Protein AF-A0A850R043-F1 (afdb_monomer_lite)

Foldseek 3Di:
DVVVVVVVCVVVVHDWDKDQPDPDPQWIWIDHPAEIEIEGEAECPDLDPVSVVVVVVVVVVVLPDDGPHNWYKYKYKYKDQADPDLSSLQVCCQQVVHDDPVQVVCVVLVRNHDHDPHHPVNSCVVVVFQKDWDDKDKDQPDADPVPRHGRSRMIMIITMIIHD

Radius of gyration: 16.76 Å; chains: 1; bounding box: 44×31×49 Å

pLDDT: mean 93.54, std 4.08, range [71.12, 98.25]

Structure (mmCIF, N/CA/C/O backbone):
data_AF-A0A850R043-F1
#
_entry.id   AF-A0A850R043-F1
#
loop_
_atom_site.group_PDB
_atom_site.id
_atom_site.type_symbol
_atom_site.label_atom_id
_atom_site.label_alt_id
_atom_site.label_comp_id
_atom_site.label_asym_id
_atom_site.label_entity_id
_atom_site.label_seq_id
_atom_site.pdbx_PDB_ins_code
_atom_site.Cartn_x
_atom_site.Cartn_y
_atom_site.Cartn_z
_atom_site.occupancy
_atom_site.B_iso_or_equiv
_atom_site.auth_seq_id
_atom_site.auth_comp_id
_atom_site.auth_asym_id
_atom_site.auth_atom_id
_atom_site.pdbx_PDB_model_num
ATOM 1 N N . LEU A 1 1 ? -12.796 10.406 -4.678 1.00 71.12 1 LEU A N 1
ATOM 2 C CA . LEU A 1 1 ? -12.562 9.049 -4.134 1.00 71.12 1 LEU A CA 1
ATOM 3 C C . LEU A 1 1 ? -13.685 8.620 -3.186 1.00 71.12 1 LEU A C 1
ATOM 5 O O . LEU A 1 1 ? -14.407 7.704 -3.547 1.00 71.12 1 LEU A O 1
ATOM 9 N N . LEU A 1 2 ? -13.916 9.334 -2.077 1.00 79.50 2 LEU A N 1
ATOM 10 C CA . LEU A 1 2 ? -14.969 9.052 -1.080 1.00 79.50 2 LEU A CA 1
ATOM 11 C C . LEU A 1 2 ? -16.343 8.676 -1.659 1.00 79.50 2 LEU A C 1
ATOM 13 O O . LEU A 1 2 ? -16.842 7.592 -1.389 1.00 79.50 2 LEU A O 1
ATOM 17 N N . ARG A 1 3 ? -16.903 9.507 -2.551 1.00 83.38 3 ARG A N 1
ATOM 18 C CA . ARG A 1 3 ? -18.197 9.228 -3.208 1.00 83.38 3 ARG A CA 1
ATOM 19 C C . ARG A 1 3 ? -18.241 7.877 -3.935 1.00 83.38 3 ARG A C 1
ATOM 21 O O . ARG A 1 3 ? -19.274 7.221 -3.947 1.00 83.38 3 ARG A O 1
ATOM 28 N N . ARG A 1 4 ? -17.126 7.459 -4.548 1.00 84.94 4 ARG A N 1
ATOM 29 C CA . ARG A 1 4 ? -17.031 6.167 -5.248 1.00 84.94 4 ARG A CA 1
ATOM 30 C C . ARG A 1 4 ? -16.970 5.001 -4.267 1.00 84.94 4 ARG A C 1
ATOM 32 O O . ARG A 1 4 ? -17.616 3.994 -4.518 1.00 84.94 4 ARG A O 1
ATOM 39 N N . ILE A 1 5 ? -16.224 5.146 -3.170 1.00 85.88 5 ILE A N 1
ATOM 40 C CA . ILE A 1 5 ? -16.169 4.132 -2.109 1.00 85.88 5 ILE A CA 1
ATOM 41 C C . ILE A 1 5 ? -17.567 3.964 -1.506 1.00 85.88 5 ILE A C 1
ATOM 43 O O . ILE A 1 5 ? -18.087 2.856 -1.486 1.00 85.88 5 ILE A O 1
ATOM 47 N N . GLN A 1 6 ? -18.214 5.069 -1.130 1.00 87.25 6 GLN A N 1
ATOM 48 C CA . GLN A 1 6 ? -19.559 5.059 -0.555 1.00 87.25 6 GLN A CA 1
ATOM 49 C C . GLN A 1 6 ? -20.582 4.414 -1.497 1.00 87.25 6 GLN A C 1
ATOM 51 O O . GLN A 1 6 ? -21.312 3.518 -1.088 1.00 87.25 6 GLN A O 1
ATOM 56 N N . SER A 1 7 ? -20.580 4.800 -2.776 1.00 88.56 7 SER A N 1
ATOM 57 C CA . SER A 1 7 ? -21.446 4.184 -3.786 1.00 88.56 7 SER A CA 1
ATOM 58 C C . SER A 1 7 ? -21.183 2.680 -3.932 1.00 88.56 7 SER A C 1
ATOM 60 O O . SER A 1 7 ? -22.131 1.903 -4.003 1.00 88.56 7 SER A O 1
ATOM 62 N N . GLY A 1 8 ? -19.919 2.244 -3.913 1.00 89.50 8 GLY A N 1
ATOM 63 C CA . GLY A 1 8 ? -19.561 0.827 -4.009 1.00 89.50 8 GLY A CA 1
ATOM 64 C C . GLY A 1 8 ? -19.918 -0.006 -2.773 1.00 89.50 8 GLY A C 1
ATOM 65 O O . GLY A 1 8 ? -20.127 -1.211 -2.909 1.00 89.50 8 GLY A O 1
ATOM 66 N N . LEU A 1 9 ? -19.984 0.608 -1.588 1.00 89.88 9 LEU A N 1
ATOM 67 C CA . LEU A 1 9 ? -20.477 -0.028 -0.361 1.00 89.88 9 LEU A CA 1
ATOM 68 C C . LEU A 1 9 ? -22.007 -0.139 -0.396 1.00 89.88 9 LEU A C 1
ATOM 70 O O . LEU A 1 9 ? -22.543 -1.230 -0.214 1.00 89.88 9 LEU A O 1
ATOM 74 N N . GLN A 1 10 ? -22.698 0.943 -0.766 1.00 90.88 10 GLN A N 1
ATOM 75 C CA . GLN A 1 10 ? -24.159 0.971 -0.913 1.00 90.88 10 GLN A CA 1
ATOM 76 C C . GLN A 1 10 ? -24.664 -0.043 -1.945 1.00 90.88 10 GLN A C 1
ATOM 78 O O . GLN A 1 10 ? -25.605 -0.781 -1.673 1.00 90.88 10 GLN A O 1
ATOM 83 N N . GLN A 1 11 ? -24.011 -0.137 -3.108 1.00 93.25 11 GLN A N 1
ATOM 84 C CA . GLN A 1 11 ? -24.350 -1.123 -4.144 1.00 93.25 11 GLN A CA 1
ATOM 85 C C . GLN A 1 11 ? -24.216 -2.574 -3.665 1.00 93.25 11 GLN A C 1
ATOM 87 O O . GLN A 1 11 ? -24.859 -3.461 -4.219 1.00 93.25 11 GLN A O 1
ATOM 92 N N . ARG A 1 12 ? -23.382 -2.820 -2.650 1.00 93.12 12 ARG A N 1
ATOM 93 C CA . ARG A 1 12 ? -23.181 -4.138 -2.036 1.00 93.12 12 ARG A CA 1
ATOM 94 C C . ARG A 1 12 ? -24.013 -4.340 -0.766 1.00 93.12 12 ARG A C 1
ATOM 96 O O . ARG A 1 12 ? -23.851 -5.364 -0.115 1.00 93.12 12 ARG A O 1
ATOM 103 N N . GLY A 1 13 ? -24.872 -3.382 -0.407 1.00 91.94 13 GLY A N 1
ATOM 104 C CA . GLY A 1 13 ? -25.676 -3.436 0.815 1.00 91.94 13 GLY A CA 1
ATOM 105 C C . GLY A 1 13 ? -24.854 -3.340 2.103 1.00 91.94 13 GLY A C 1
ATOM 106 O O . GLY A 1 13 ? -25.310 -3.801 3.143 1.00 91.94 13 GLY A O 1
ATOM 107 N N . ILE A 1 14 ? -23.641 -2.780 2.044 1.00 90.88 14 ILE A N 1
ATOM 108 C CA . ILE A 1 14 ? -22.782 -2.602 3.218 1.00 90.88 14 ILE A CA 1
ATOM 109 C C . ILE A 1 14 ? -23.106 -1.249 3.848 1.00 90.88 14 ILE A C 1
ATOM 111 O O . ILE A 1 14 ? -22.811 -0.199 3.269 1.00 90.88 14 ILE A O 1
ATOM 115 N N . GLU A 1 15 ? -23.705 -1.281 5.035 1.00 92.38 15 GLU A N 1
ATOM 116 C CA . GLU A 1 15 ? -23.937 -0.092 5.848 1.00 92.38 15 GLU A CA 1
ATOM 117 C C . GLU A 1 15 ? -22.626 0.338 6.512 1.00 92.38 15 GLU A C 1
ATOM 119 O O . GLU A 1 15 ? -22.093 -0.340 7.391 1.00 92.38 15 GLU A O 1
ATOM 124 N N . ALA A 1 16 ? -22.072 1.450 6.034 1.00 93.44 16 ALA A N 1
ATOM 125 C CA . ALA A 1 16 ? -20.825 1.992 6.539 1.00 93.44 16 ALA A CA 1
ATOM 126 C C . ALA A 1 16 ? -20.813 3.518 6.469 1.00 93.44 16 ALA A C 1
ATOM 128 O O . ALA A 1 16 ? -21.291 4.123 5.503 1.00 93.44 16 ALA A O 1
ATOM 129 N N . GLU A 1 17 ? -20.192 4.131 7.466 1.00 93.19 17 GLU A N 1
ATOM 130 C CA . GLU A 1 17 ? -19.849 5.544 7.471 1.00 93.19 17 GLU A CA 1
ATOM 131 C C . GLU A 1 17 ? -18.407 5.715 6.984 1.00 93.19 17 GLU A C 1
ATOM 133 O O . GLU A 1 17 ? -17.540 4.883 7.251 1.00 93.19 17 GLU A O 1
ATOM 138 N N . ILE A 1 18 ? -18.146 6.787 6.233 1.00 92.81 18 ILE A N 1
ATOM 139 C CA . ILE A 1 18 ? -16.794 7.131 5.794 1.00 92.81 18 ILE A CA 1
ATOM 140 C C . ILE A 1 18 ? -16.453 8.523 6.300 1.00 92.81 18 ILE A C 1
ATOM 142 O O . ILE A 1 18 ? -17.152 9.487 5.987 1.00 92.81 18 ILE A O 1
ATOM 146 N N . SER A 1 19 ? -15.341 8.631 7.013 1.00 91.75 19 SER A N 1
ATOM 147 C CA . SER A 1 19 ? -14.825 9.881 7.554 1.00 91.75 19 SER A CA 1
ATOM 148 C C . SER A 1 19 ? -13.351 10.079 7.198 1.00 91.75 19 SER A C 1
ATOM 150 O O . SER A 1 19 ? -12.663 9.182 6.700 1.00 91.75 19 SER A O 1
ATOM 152 N N . GLN A 1 20 ? -12.869 11.299 7.416 1.00 90.88 20 GLN A N 1
ATOM 153 C CA . GLN A 1 20 ? -11.466 11.667 7.275 1.00 90.88 20 GLN A CA 1
ATOM 154 C C . GLN A 1 20 ? -10.978 12.116 8.663 1.00 90.88 20 GLN A C 1
ATOM 156 O O . GLN A 1 20 ? -11.160 13.279 9.015 1.00 90.88 20 GLN A O 1
ATOM 161 N N . PRO A 1 21 ? -10.466 11.191 9.496 1.00 85.94 21 PRO A N 1
ATOM 162 C CA . PRO A 1 21 ? -10.291 11.420 10.936 1.00 85.94 21 PRO A CA 1
ATOM 163 C C . PRO A 1 21 ? -9.147 12.382 11.275 1.00 85.94 21 PRO A C 1
ATOM 165 O O . PRO A 1 21 ? -9.145 12.980 12.344 1.00 85.94 21 PRO A O 1
ATOM 168 N N . LEU A 1 22 ? -8.177 12.528 10.371 1.00 85.12 22 LEU A N 1
ATOM 169 C CA . LEU A 1 22 ? -7.054 13.455 10.482 1.00 85.12 22 LEU A CA 1
ATOM 170 C C . LEU A 1 22 ? -7.055 14.376 9.257 1.00 85.12 22 LEU A C 1
ATOM 172 O O . LEU A 1 22 ? -7.550 13.993 8.194 1.00 85.12 22 LEU A O 1
ATOM 176 N N . GLU A 1 23 ? -6.415 15.544 9.343 1.00 86.44 23 GLU A N 1
ATOM 177 C CA . GLU A 1 23 ? -6.242 16.474 8.209 1.00 86.44 23 GLU A CA 1
ATOM 178 C C . GLU A 1 23 ? -5.250 15.961 7.133 1.00 86.44 23 GLU A C 1
ATOM 180 O O . GLU A 1 23 ? -4.587 16.721 6.428 1.00 86.44 23 GLU A O 1
ATOM 185 N N . LEU A 1 24 ? -5.157 14.640 6.967 1.00 87.06 24 LEU A N 1
ATOM 186 C CA . LEU A 1 24 ? -4.362 13.958 5.956 1.00 87.06 24 LEU A CA 1
ATOM 187 C C . LEU A 1 24 ? -5.258 13.544 4.791 1.00 87.06 24 LEU A C 1
ATOM 189 O O . LEU A 1 24 ? -6.126 12.687 4.930 1.00 87.06 24 LEU A O 1
ATOM 193 N N . LYS A 1 25 ? -5.023 14.122 3.608 1.00 87.19 25 LYS A N 1
ATOM 194 C CA . LYS A 1 25 ? -5.811 13.841 2.388 1.00 87.19 25 LYS A CA 1
ATOM 195 C C . LYS A 1 25 ? -5.774 12.377 1.942 1.00 87.19 25 LYS A C 1
ATOM 197 O O . LYS A 1 25 ? -6.639 11.953 1.182 1.00 87.19 25 LYS A O 1
ATOM 202 N N . SER A 1 26 ? -4.750 11.640 2.360 1.00 89.69 26 SER A N 1
ATOM 203 C CA . SER A 1 26 ? -4.529 10.235 2.026 1.00 89.69 26 SER A CA 1
ATOM 204 C C . SER A 1 26 ? -5.101 9.266 3.057 1.00 89.69 26 SER A C 1
ATOM 206 O O . SER A 1 26 ? -4.988 8.068 2.834 1.00 89.69 26 SER A O 1
ATOM 208 N N . LEU A 1 27 ? -5.675 9.728 4.173 1.00 94.50 27 LEU A N 1
ATOM 209 C CA . LEU A 1 27 ? -6.171 8.852 5.233 1.00 94.50 27 LEU A CA 1
ATOM 210 C C . LEU A 1 27 ? -7.689 8.932 5.349 1.00 94.50 27 LEU A C 1
ATOM 212 O O . LEU A 1 27 ? -8.239 10.003 5.566 1.00 94.50 27 LEU A O 1
ATOM 216 N N . PHE A 1 28 ? -8.357 7.789 5.295 1.00 94.31 28 PHE A N 1
ATOM 217 C CA . PHE A 1 28 ? -9.798 7.674 5.491 1.00 94.31 28 PHE A CA 1
ATOM 218 C C . PHE A 1 28 ? -10.095 6.622 6.556 1.00 94.31 28 PHE A C 1
ATOM 220 O O . PHE A 1 28 ? -9.328 5.676 6.726 1.00 94.31 28 PHE A O 1
ATOM 227 N N . LYS A 1 29 ? -11.222 6.761 7.249 1.00 95.06 29 LYS A N 1
ATOM 228 C CA . LYS A 1 29 ? -11.754 5.740 8.152 1.00 95.06 29 LYS A CA 1
ATOM 229 C C . LYS A 1 29 ? -13.116 5.313 7.630 1.00 95.06 29 LYS A C 1
ATOM 231 O O . LYS A 1 29 ? -13.953 6.156 7.324 1.00 95.06 29 LYS A O 1
ATOM 236 N N . ILE A 1 30 ? -13.312 4.011 7.482 1.00 95.06 30 ILE A N 1
ATOM 237 C CA . ILE A 1 30 ? -14.589 3.403 7.120 1.00 95.06 30 ILE A CA 1
ATOM 238 C C . ILE A 1 30 ? -15.051 2.615 8.338 1.00 95.06 30 ILE A C 1
ATOM 240 O O . ILE A 1 30 ? -14.338 1.727 8.802 1.00 95.06 30 ILE A O 1
ATOM 244 N N . THR A 1 31 ? -16.214 2.941 8.878 1.00 95.31 31 THR A N 1
ATOM 245 C CA . THR A 1 31 ? -16.764 2.311 10.078 1.00 95.31 31 THR A CA 1
ATOM 246 C C . THR A 1 31 ? -18.055 1.588 9.746 1.00 95.31 31 THR A C 1
ATOM 248 O O . THR A 1 31 ? -18.913 2.095 9.033 1.00 95.31 31 THR A O 1
ATOM 251 N N . THR A 1 32 ? -18.184 0.389 10.289 1.00 93.69 32 THR A N 1
ATOM 252 C CA . THR A 1 32 ? -19.417 -0.401 10.327 1.00 93.69 32 THR A CA 1
ATOM 253 C C . THR A 1 32 ? -19.826 -0.582 11.792 1.00 93.69 32 THR A C 1
ATOM 255 O O . THR A 1 32 ? -19.176 -0.042 12.698 1.00 93.69 32 THR A O 1
ATOM 258 N N . THR A 1 33 ? -20.884 -1.353 12.038 1.00 91.62 33 THR A N 1
ATOM 259 C CA . THR A 1 33 ? -21.328 -1.709 13.393 1.00 91.62 33 THR A CA 1
ATOM 260 C C . THR A 1 33 ? -20.219 -2.388 14.201 1.00 91.62 33 THR A C 1
ATOM 262 O O . THR A 1 33 ? -19.927 -1.952 15.311 1.00 91.62 33 THR A O 1
ATOM 265 N N . ASP A 1 34 ? -19.538 -3.380 13.618 1.00 93.44 34 ASP A N 1
ATOM 266 C CA . ASP A 1 34 ? -18.600 -4.242 14.357 1.00 93.44 34 ASP A CA 1
ATOM 267 C C . ASP A 1 34 ? -17.127 -3.992 14.020 1.00 93.44 34 ASP A C 1
ATOM 269 O O . ASP A 1 34 ? -16.232 -4.433 14.747 1.00 93.44 34 ASP A O 1
ATOM 273 N N . SER A 1 35 ? -16.860 -3.303 12.908 1.00 95.12 35 SER A N 1
ATOM 274 C CA . SER A 1 35 ? -15.509 -3.143 12.367 1.00 95.12 35 SER A CA 1
ATOM 275 C C . SER A 1 35 ? -15.181 -1.707 11.981 1.00 95.12 35 SER A C 1
ATOM 277 O O . SER A 1 35 ? -16.040 -0.966 11.500 1.00 95.12 35 SER A O 1
ATOM 279 N N . GLU A 1 36 ? -13.910 -1.343 12.108 1.00 95.88 36 GLU A N 1
ATOM 280 C CA . GLU A 1 36 ? -13.327 -0.144 11.510 1.00 95.88 36 GLU A CA 1
ATOM 281 C C . GLU A 1 36 ? -12.187 -0.515 10.551 1.00 95.88 36 GLU A C 1
ATOM 283 O O . GLU A 1 36 ? -11.394 -1.423 10.799 1.00 95.88 36 GLU A O 1
ATOM 288 N N . LEU A 1 37 ? -12.102 0.208 9.440 1.00 96.31 37 LEU A N 1
ATOM 289 C CA . LEU A 1 37 ? -11.071 0.070 8.424 1.00 96.31 37 LEU A CA 1
ATOM 290 C C . LEU A 1 37 ? -10.410 1.427 8.199 1.00 96.31 37 LEU A C 1
ATOM 292 O O . LEU A 1 37 ? -11.032 2.367 7.702 1.00 96.31 37 LEU A O 1
ATOM 296 N N . TRP A 1 38 ? -9.130 1.509 8.527 1.00 96.88 38 TRP A N 1
ATOM 297 C CA . TRP A 1 38 ? -8.280 2.649 8.227 1.00 96.88 38 TRP A CA 1
ATOM 298 C C . TRP A 1 38 ? -7.692 2.465 6.829 1.00 96.88 38 TRP A C 1
ATOM 300 O O . TRP A 1 38 ? -6.970 1.506 6.582 1.00 96.88 38 TRP A O 1
ATOM 310 N N . LEU A 1 39 ? -8.016 3.358 5.899 1.00 96.31 39 LEU A N 1
ATOM 311 C CA . LEU A 1 39 ? -7.525 3.333 4.525 1.00 96.31 39 LEU A CA 1
ATOM 312 C C . LEU A 1 39 ? -6.463 4.415 4.332 1.00 96.31 39 LEU A C 1
ATOM 314 O O . LEU A 1 39 ? -6.781 5.604 4.357 1.00 96.31 39 LEU A O 1
ATOM 318 N N . VAL A 1 40 ? -5.229 4.003 4.053 1.00 96.31 40 VAL A N 1
ATOM 319 C CA . VAL A 1 40 ? -4.153 4.892 3.605 1.00 96.31 40 VAL A CA 1
ATOM 320 C C . VAL A 1 40 ? -4.033 4.782 2.087 1.00 96.31 40 VAL A C 1
ATOM 322 O O . VAL A 1 40 ? -3.535 3.786 1.580 1.00 96.31 40 VAL A O 1
ATOM 325 N N . ALA A 1 41 ? -4.488 5.799 1.357 1.00 94.38 41 ALA A N 1
ATOM 326 C CA . ALA A 1 41 ? -4.374 5.926 -0.094 1.00 94.38 41 ALA A CA 1
ATOM 327 C C . ALA A 1 41 ? -3.175 6.820 -0.460 1.00 94.38 41 ALA A C 1
ATOM 329 O O . ALA A 1 41 ? -3.313 8.031 -0.655 1.00 94.38 41 ALA A O 1
ATOM 330 N N . HIS A 1 42 ? -1.986 6.228 -0.502 1.00 93.31 42 HIS A N 1
ATOM 331 C CA . HIS A 1 42 ? -0.718 6.914 -0.731 1.00 93.31 42 HIS A CA 1
ATOM 332 C C . HIS A 1 42 ? -0.359 6.969 -2.222 1.00 93.31 42 HIS A C 1
ATOM 334 O O . HIS A 1 42 ? -0.536 5.994 -2.936 1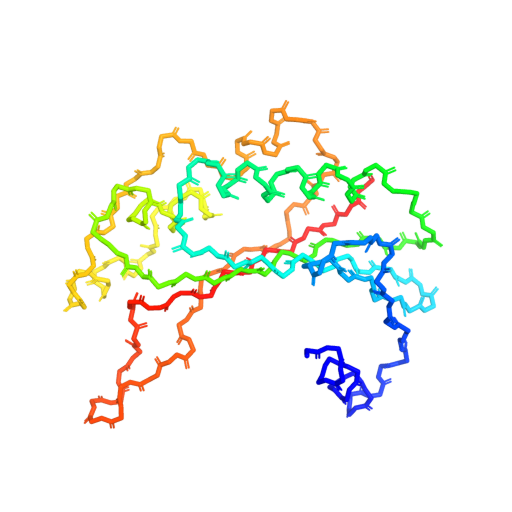.00 93.31 42 HIS A O 1
ATOM 340 N N . HIS A 1 43 ? 0.196 8.076 -2.711 1.00 91.88 43 HIS A N 1
ATOM 341 C CA . HIS A 1 43 ? 0.641 8.171 -4.105 1.00 91.88 43 HIS A CA 1
ATOM 342 C C . HIS A 1 43 ? 2.165 8.287 -4.165 1.00 91.88 43 HIS A C 1
ATOM 344 O O . HIS A 1 43 ? 2.727 9.310 -3.766 1.00 91.88 43 HIS A O 1
ATOM 350 N N . PHE A 1 44 ? 2.846 7.260 -4.680 1.00 93.62 44 PHE A N 1
ATOM 351 C CA . PHE A 1 44 ? 4.296 7.305 -4.864 1.00 93.62 44 PHE A CA 1
ATOM 352 C C . PHE A 1 44 ? 4.637 8.082 -6.141 1.00 93.62 44 PHE A C 1
ATOM 354 O O . PHE A 1 44 ? 4.924 7.492 -7.182 1.00 93.62 44 PHE A O 1
ATOM 361 N N . LEU A 1 45 ? 4.662 9.418 -6.059 1.00 90.50 45 LEU A N 1
ATOM 362 C CA . LEU A 1 45 ? 5.215 10.266 -7.133 1.00 90.50 45 LEU A CA 1
ATOM 363 C C . LEU A 1 45 ? 6.685 9.930 -7.406 1.00 90.50 45 LEU A C 1
ATOM 365 O O . LEU A 1 45 ? 7.126 9.872 -8.548 1.00 90.50 45 LEU A O 1
ATOM 369 N N . SER A 1 46 ? 7.424 9.669 -6.331 1.00 87.44 46 SER A N 1
ATOM 370 C CA . SER A 1 46 ? 8.756 9.083 -6.346 1.00 87.44 46 SER A CA 1
ATOM 371 C C . SER A 1 46 ? 8.780 7.956 -5.327 1.00 87.44 46 SER A C 1
ATOM 373 O O . SER A 1 46 ? 8.302 8.131 -4.214 1.00 87.44 46 SER A O 1
ATOM 375 N N . ALA A 1 47 ? 9.367 6.813 -5.654 1.00 92.81 47 ALA A N 1
ATOM 376 C CA . ALA A 1 47 ? 9.464 5.686 -4.723 1.00 92.81 47 ALA A CA 1
ATOM 377 C C . ALA A 1 47 ? 10.624 5.822 -3.715 1.00 92.81 47 ALA A C 1
ATOM 379 O O . ALA A 1 47 ? 11.112 4.818 -3.195 1.00 92.81 47 ALA A O 1
ATOM 380 N N . ASN A 1 48 ? 11.124 7.044 -3.499 1.00 94.44 48 ASN A N 1
ATOM 381 C CA . ASN A 1 48 ? 12.327 7.311 -2.716 1.00 94.44 48 ASN A CA 1
ATOM 382 C C . ASN A 1 48 ? 12.102 7.114 -1.206 1.00 94.44 48 ASN A C 1
ATOM 384 O O . ASN A 1 48 ? 10.981 6.904 -0.738 1.00 94.44 48 ASN A O 1
ATOM 388 N N . LEU A 1 49 ? 13.191 7.214 -0.440 1.00 93.25 49 LEU A N 1
ATOM 389 C CA . LEU A 1 49 ? 13.166 7.019 1.007 1.00 93.25 49 LEU A CA 1
ATOM 390 C C . LEU A 1 49 ? 12.203 7.976 1.726 1.00 93.25 49 LEU A C 1
ATOM 392 O O . LEU A 1 49 ? 11.493 7.543 2.624 1.00 93.25 49 LEU A O 1
ATOM 396 N N . ALA A 1 50 ? 12.141 9.249 1.325 1.00 94.06 50 ALA A N 1
ATOM 397 C CA . ALA A 1 50 ? 11.265 10.232 1.963 1.00 94.06 50 ALA A CA 1
ATOM 398 C C . ALA A 1 50 ? 9.782 9.876 1.779 1.00 94.06 50 ALA A C 1
ATOM 400 O O . ALA A 1 50 ? 9.008 9.944 2.730 1.00 94.06 50 ALA A O 1
ATOM 401 N N . THR A 1 51 ? 9.389 9.439 0.581 1.00 93.19 51 THR A N 1
ATOM 402 C CA . THR A 1 51 ? 8.008 9.030 0.304 1.00 93.19 51 THR A CA 1
ATOM 403 C C . THR A 1 51 ? 7.6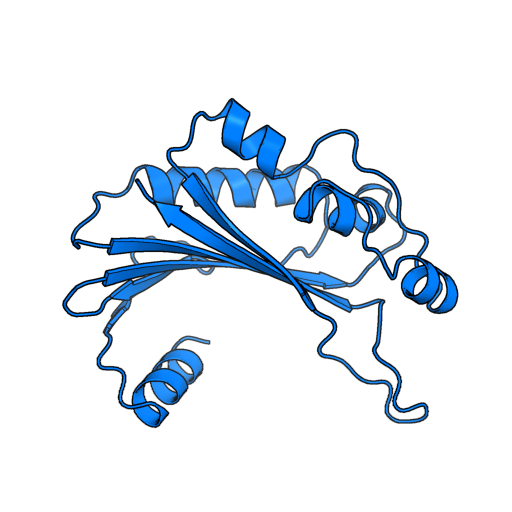42 7.740 1.044 1.00 93.19 51 THR A C 1
ATOM 405 O O . THR A 1 51 ? 6.566 7.656 1.630 1.00 93.19 51 THR A O 1
ATOM 408 N N . ARG A 1 52 ? 8.559 6.763 1.119 1.00 95.56 52 ARG A N 1
ATOM 409 C CA . ARG A 1 52 ? 8.358 5.554 1.941 1.00 95.56 52 ARG A CA 1
ATOM 410 C C . ARG A 1 52 ? 8.236 5.901 3.428 1.00 95.56 52 ARG A C 1
ATOM 412 O O . ARG A 1 52 ? 7.327 5.412 4.087 1.00 95.56 52 ARG A O 1
ATOM 419 N N . LYS A 1 53 ? 9.084 6.802 3.937 1.00 94.75 53 LYS A N 1
ATOM 420 C CA . LYS A 1 53 ? 9.022 7.284 5.323 1.00 94.75 53 LYS A CA 1
ATOM 421 C C . LYS A 1 53 ? 7.687 7.960 5.631 1.00 94.75 53 LYS A C 1
ATOM 423 O O . LYS A 1 53 ? 7.096 7.652 6.654 1.00 94.75 53 LYS A O 1
ATOM 428 N N . ALA A 1 54 ? 7.170 8.795 4.730 1.00 94.31 54 ALA A N 1
ATOM 429 C CA . ALA A 1 54 ? 5.863 9.432 4.898 1.00 94.31 54 ALA A CA 1
ATOM 430 C C . ALA A 1 54 ? 4.710 8.412 5.001 1.00 94.31 54 ALA A C 1
ATOM 432 O O . ALA A 1 54 ? 3.749 8.628 5.743 1.00 94.31 54 ALA A O 1
ATOM 433 N N . LEU A 1 55 ? 4.797 7.283 4.284 1.00 96.00 55 LEU A N 1
ATOM 434 C CA . LEU A 1 55 ? 3.854 6.176 4.457 1.00 96.00 55 LEU A CA 1
ATOM 435 C C . LEU A 1 55 ? 3.987 5.550 5.854 1.00 96.00 55 LEU A C 1
ATOM 437 O O . LEU A 1 55 ? 2.970 5.397 6.525 1.00 96.00 55 LEU A O 1
ATOM 441 N N . ILE A 1 56 ? 5.208 5.254 6.316 1.00 96.38 56 ILE A N 1
ATOM 442 C CA . ILE A 1 56 ? 5.444 4.723 7.672 1.00 96.38 56 ILE A CA 1
ATOM 443 C C . ILE A 1 56 ? 4.937 5.691 8.752 1.00 96.38 56 ILE A C 1
ATOM 445 O O . ILE A 1 56 ? 4.233 5.265 9.658 1.00 96.38 56 ILE A O 1
ATOM 449 N N . GLU A 1 57 ? 5.192 6.993 8.622 1.00 95.31 57 GLU A N 1
ATOM 450 C CA . GLU A 1 57 ? 4.682 8.029 9.535 1.00 95.31 57 GLU A CA 1
ATOM 451 C C . GLU A 1 57 ? 3.143 8.076 9.545 1.00 95.31 57 GLU A C 1
ATOM 453 O O . GLU A 1 57 ? 2.523 8.251 10.590 1.00 95.31 57 GLU A O 1
ATOM 458 N N . THR A 1 58 ? 2.494 7.858 8.397 1.00 96.00 58 THR A N 1
ATOM 459 C CA . THR A 1 58 ? 1.025 7.762 8.343 1.00 96.00 58 THR A CA 1
ATOM 460 C C . THR A 1 58 ? 0.517 6.498 9.044 1.00 96.00 58 THR A C 1
ATOM 462 O O . THR A 1 58 ? -0.516 6.541 9.712 1.00 96.00 58 THR A O 1
ATOM 465 N N . ILE A 1 59 ? 1.228 5.374 8.909 1.00 96.69 59 ILE A N 1
ATOM 466 C CA . ILE A 1 59 ? 0.906 4.121 9.607 1.00 96.69 59 ILE A CA 1
ATOM 467 C C . ILE A 1 59 ? 1.048 4.305 11.118 1.00 96.69 59 ILE A C 1
ATOM 469 O O . ILE A 1 59 ? 0.147 3.906 11.851 1.00 96.69 59 ILE A O 1
ATOM 473 N N . ASP A 1 60 ? 2.116 4.963 11.570 1.00 96.38 60 ASP A N 1
ATOM 474 C CA . ASP A 1 60 ? 2.353 5.296 12.977 1.00 96.38 60 ASP A CA 1
ATOM 475 C C . ASP A 1 60 ? 1.161 6.044 13.589 1.00 96.38 60 ASP A C 1
ATOM 477 O O . ASP A 1 60 ? 0.599 5.625 14.604 1.00 96.38 60 ASP A O 1
ATOM 481 N N . LEU A 1 61 ? 0.694 7.089 12.895 1.00 95.50 61 LEU A N 1
ATOM 482 C CA . LEU A 1 61 ? -0.470 7.866 13.313 1.00 95.50 61 LEU A CA 1
ATOM 483 C C . LEU A 1 61 ? -1.723 7.001 13.446 1.00 95.50 61 LEU A C 1
ATOM 485 O O . LEU A 1 61 ? -2.457 7.170 14.416 1.00 95.50 61 LEU A O 1
ATOM 489 N N . VAL A 1 62 ? -1.968 6.083 12.502 1.00 95.69 62 VAL A N 1
ATOM 490 C CA . VAL A 1 62 ? -3.115 5.157 12.536 1.00 95.69 62 VAL A CA 1
ATOM 491 C C . VAL A 1 62 ? -2.999 4.160 13.684 1.00 95.69 62 VAL A C 1
ATOM 493 O O . VAL A 1 62 ? -3.987 3.890 14.371 1.00 95.69 62 VAL A O 1
ATOM 496 N N . VAL A 1 63 ? -1.811 3.597 13.902 1.00 95.31 63 VAL A N 1
ATOM 497 C CA . VAL A 1 63 ? -1.559 2.636 14.981 1.00 95.31 63 VAL A CA 1
ATOM 498 C C . VAL A 1 63 ? -1.850 3.280 16.336 1.00 95.31 63 VAL A C 1
ATOM 500 O O . VAL A 1 63 ? -2.531 2.655 17.145 1.00 95.31 63 VAL A O 1
ATOM 503 N N . GLN A 1 64 ? -1.464 4.544 16.530 1.00 93.75 64 GLN A N 1
ATOM 504 C CA . GLN A 1 64 ? -1.697 5.309 17.762 1.00 93.75 64 GLN A CA 1
ATOM 505 C C . GLN A 1 64 ? -3.164 5.704 18.006 1.00 93.75 64 GLN A C 1
ATOM 507 O O . GLN A 1 64 ? -3.506 6.094 19.122 1.00 93.75 64 GLN A O 1
ATOM 512 N N . GLN A 1 65 ? -4.047 5.612 17.003 1.00 93.56 65 GLN A N 1
ATOM 513 C CA . GLN A 1 65 ? -5.464 5.935 17.201 1.00 93.56 65 GLN A CA 1
ATOM 514 C C . GLN A 1 65 ? -6.167 4.874 18.059 1.00 93.56 65 GLN A C 1
ATOM 516 O O . GLN A 1 65 ? -5.930 3.676 17.851 1.00 93.56 65 GLN A O 1
ATOM 521 N N . PRO A 1 66 ? -7.087 5.278 18.956 1.00 90.44 66 PRO A N 1
ATOM 522 C CA . PRO A 1 66 ? -7.892 4.336 19.722 1.00 90.44 66 PRO A CA 1
ATOM 523 C C . PRO A 1 66 ? -8.738 3.468 18.787 1.00 90.44 66 PRO A C 1
ATOM 525 O O . PRO A 1 66 ? -9.280 3.945 17.787 1.00 90.44 66 PRO A O 1
ATOM 528 N N . LYS A 1 67 ? -8.844 2.180 19.119 1.00 91.19 67 LYS A N 1
ATOM 529 C CA . LYS A 1 67 ? -9.688 1.231 18.392 1.00 91.19 67 LYS A CA 1
ATOM 530 C C . LYS A 1 67 ? -11.080 1.262 19.001 1.00 91.19 67 LYS A C 1
ATOM 532 O O . LYS A 1 67 ? -11.260 0.938 20.170 1.00 91.19 67 LYS A O 1
ATOM 537 N N . GLU A 1 68 ? -12.059 1.705 18.221 1.00 88.38 68 GLU A N 1
ATOM 538 C CA . GLU A 1 68 ? -13.424 1.951 18.711 1.00 88.38 68 GLU A CA 1
ATOM 539 C C . GLU A 1 68 ? -14.380 0.788 18.414 1.00 88.38 68 GLU A C 1
ATOM 541 O O . GLU A 1 68 ? -15.579 0.878 18.687 1.00 88.38 68 GLU A O 1
ATOM 546 N N . ARG A 1 69 ? -13.884 -0.272 17.772 1.00 90.81 69 ARG A N 1
ATOM 547 C CA . ARG A 1 69 ? -14.667 -1.409 17.280 1.00 90.81 69 ARG A CA 1
ATOM 548 C C . ARG A 1 69 ? -13.980 -2.724 17.628 1.00 90.81 69 ARG A C 1
ATOM 550 O O . ARG A 1 69 ? -12.807 -2.740 17.983 1.00 90.81 69 ARG A O 1
ATOM 557 N N . ILE A 1 70 ? -14.730 -3.820 17.518 1.00 89.06 70 ILE A N 1
ATOM 558 C CA . ILE A 1 70 ? -14.252 -5.170 17.847 1.00 89.06 70 ILE A CA 1
ATOM 559 C C . ILE A 1 70 ? -13.130 -5.581 16.893 1.00 89.06 70 ILE A C 1
ATOM 561 O O . ILE A 1 70 ? -12.135 -6.162 17.317 1.00 89.06 70 ILE A O 1
ATOM 565 N N . SER A 1 71 ? -13.298 -5.280 15.604 1.00 95.00 71 SER A N 1
ATOM 566 C CA . SER A 1 71 ? -12.296 -5.576 14.583 1.00 95.00 71 SER A CA 1
ATOM 567 C C . SER A 1 71 ? -11.766 -4.292 13.961 1.00 95.00 71 SER A C 1
ATOM 569 O O . SER A 1 71 ? -12.521 -3.516 13.376 1.00 95.00 71 SER A O 1
ATOM 571 N N . SER A 1 72 ? -10.456 -4.086 14.052 1.00 96.81 72 SER A N 1
ATOM 572 C CA . SER A 1 72 ? -9.776 -2.946 13.444 1.00 96.81 72 SER A CA 1
ATOM 573 C C . SER A 1 72 ? -8.816 -3.419 12.365 1.00 96.81 72 SER A C 1
ATOM 575 O O . SER A 1 72 ? -7.997 -4.313 12.580 1.00 96.81 72 SER A O 1
ATOM 577 N N . TYR A 1 73 ? -8.893 -2.795 11.196 1.00 97.69 73 TYR A N 1
ATOM 578 C CA . TYR A 1 73 ? -8.068 -3.134 10.043 1.00 97.69 73 TYR A CA 1
ATOM 579 C C . TYR A 1 73 ? -7.357 -1.903 9.493 1.00 97.69 73 TYR A C 1
ATOM 581 O O . TYR A 1 73 ? -7.864 -0.783 9.572 1.00 97.69 73 TYR A O 1
ATOM 589 N N . LEU A 1 74 ? -6.200 -2.128 8.884 1.00 97.75 74 LEU A N 1
ATOM 590 C CA . LEU A 1 74 ? -5.458 -1.154 8.098 1.00 97.75 74 LEU A CA 1
ATOM 591 C C . LEU A 1 74 ? -5.358 -1.671 6.663 1.00 97.75 74 LEU A C 1
ATOM 593 O O . LEU A 1 74 ? -4.782 -2.727 6.412 1.00 97.75 74 LEU A O 1
ATOM 597 N N . LEU A 1 75 ? -5.907 -0.911 5.721 1.00 97.62 75 LEU A N 1
ATOM 598 C CA . LEU A 1 75 ? -5.727 -1.111 4.292 1.00 97.62 75 LEU A CA 1
ATOM 599 C C . LEU A 1 75 ? -4.786 -0.037 3.758 1.00 97.62 75 LEU A C 1
ATOM 601 O O . LEU A 1 75 ? -5.113 1.149 3.713 1.00 97.62 75 LEU A O 1
ATOM 605 N N . LEU A 1 76 ? -3.619 -0.475 3.313 1.00 97.69 76 LEU A N 1
ATOM 606 C CA . LEU A 1 76 ? -2.700 0.332 2.536 1.00 97.69 76 LEU A CA 1
ATOM 607 C C . LEU A 1 76 ? -3.044 0.167 1.063 1.00 97.69 76 LEU A C 1
ATOM 609 O O . LEU A 1 76 ? -3.121 -0.947 0.546 1.00 97.69 76 LEU A O 1
ATOM 613 N N . MET A 1 77 ? -3.227 1.287 0.386 1.00 96.69 77 MET A N 1
ATOM 614 C CA . MET A 1 77 ? -3.318 1.368 -1.057 1.00 96.69 77 MET A CA 1
ATOM 615 C C . MET A 1 77 ? -2.295 2.371 -1.542 1.00 96.69 77 MET A C 1
ATOM 617 O O . MET A 1 77 ? -2.254 3.502 -1.061 1.00 96.69 77 MET A O 1
ATOM 621 N N . ALA A 1 78 ? -1.500 1.977 -2.522 1.00 97.19 78 ALA A N 1
ATOM 622 C CA . ALA A 1 78 ? -0.604 2.908 -3.165 1.00 97.19 78 ALA A CA 1
ATOM 623 C C . ALA A 1 78 ? -0.458 2.633 -4.648 1.00 97.19 78 ALA A C 1
ATOM 625 O O . ALA A 1 78 ? -0.732 1.535 -5.114 1.00 97.19 78 ALA A O 1
ATOM 626 N N . ASP A 1 79 ? -0.022 3.623 -5.407 1.00 97.19 79 ASP A N 1
ATOM 627 C CA . ASP A 1 79 ? 0.276 3.447 -6.817 1.00 97.19 79 ASP A CA 1
ATOM 628 C C . ASP A 1 79 ? 1.577 4.136 -7.204 1.00 97.19 79 ASP A C 1
ATOM 630 O O . ASP A 1 79 ? 2.023 5.090 -6.564 1.00 97.19 79 ASP A O 1
ATOM 634 N N . HIS A 1 80 ? 2.204 3.604 -8.248 1.00 97.44 80 HIS A N 1
ATOM 635 C CA . HIS A 1 80 ? 3.459 4.113 -8.764 1.00 97.44 80 HIS A CA 1
ATOM 636 C C . HIS A 1 80 ? 3.576 3.859 -10.266 1.00 97.44 80 HIS A C 1
ATOM 638 O O . HIS A 1 80 ? 3.284 2.766 -10.764 1.00 97.44 80 HIS A O 1
ATOM 644 N N . TRP A 1 81 ? 4.060 4.866 -10.986 1.00 96.75 81 TRP A N 1
ATOM 645 C CA . TRP A 1 81 ? 4.540 4.702 -12.349 1.00 96.75 81 TRP A CA 1
ATOM 646 C C . TRP A 1 81 ? 6.055 4.523 -12.325 1.00 96.75 81 TRP A C 1
ATOM 648 O O . TRP A 1 81 ? 6.767 5.415 -11.870 1.00 96.75 81 TRP A O 1
ATOM 658 N N . PHE A 1 82 ? 6.551 3.392 -12.826 1.00 96.94 82 PHE A N 1
ATOM 659 C CA . PHE A 1 82 ? 7.977 3.090 -12.789 1.00 96.94 82 PHE A CA 1
ATOM 660 C C . PHE A 1 82 ? 8.804 4.131 -13.545 1.00 96.94 82 PHE A C 1
ATOM 662 O O . PHE A 1 82 ? 8.523 4.468 -14.700 1.00 96.94 82 PHE A O 1
ATOM 669 N N . ASP A 1 83 ? 9.887 4.559 -12.907 1.00 94.88 83 ASP A N 1
ATOM 670 C CA . ASP A 1 83 ? 10.903 5.432 -13.472 1.00 94.88 83 ASP A CA 1
ATOM 671 C C . ASP A 1 83 ? 12.275 4.725 -13.518 1.00 94.88 83 ASP A C 1
ATOM 673 O O . ASP A 1 83 ? 12.404 3.506 -13.365 1.00 94.88 83 ASP A O 1
ATOM 677 N N . ARG A 1 84 ? 13.340 5.473 -13.829 1.00 94.38 84 ARG A N 1
ATOM 678 C CA . ARG A 1 84 ? 14.684 4.896 -14.009 1.00 94.38 84 ARG A CA 1
ATOM 679 C C . ARG A 1 84 ? 15.456 4.727 -12.696 1.00 94.38 84 ARG A C 1
ATOM 681 O O . ARG A 1 84 ? 16.524 4.106 -12.731 1.00 94.38 84 ARG A O 1
ATOM 688 N N . THR A 1 85 ? 14.966 5.265 -11.584 1.00 96.50 85 THR A N 1
ATOM 689 C CA . THR A 1 85 ? 15.662 5.296 -10.293 1.00 96.50 85 THR A CA 1
ATOM 690 C C . THR A 1 85 ? 15.770 3.906 -9.667 1.00 96.50 85 THR A C 1
ATOM 692 O O . THR A 1 85 ? 14.971 3.012 -9.949 1.00 96.50 85 THR A O 1
ATOM 695 N N . LYS A 1 86 ? 16.780 3.719 -8.804 1.00 96.00 86 LYS A N 1
ATOM 696 C CA . LYS A 1 86 ? 16.931 2.501 -7.989 1.00 96.00 86 LYS A CA 1
ATOM 697 C C . LYS A 1 86 ? 15.672 2.286 -7.140 1.00 96.00 86 LYS A C 1
ATOM 699 O O . LYS A 1 86 ? 15.045 1.241 -7.237 1.00 96.00 86 LYS A O 1
ATOM 704 N N . ALA A 1 87 ? 15.234 3.331 -6.439 1.00 96.50 87 ALA A N 1
ATOM 705 C CA . ALA A 1 87 ? 14.099 3.267 -5.526 1.00 96.50 87 ALA A CA 1
ATOM 706 C C . ALA A 1 87 ? 12.780 2.840 -6.204 1.00 96.50 87 ALA A C 1
ATOM 708 O O . ALA A 1 87 ? 12.005 2.094 -5.611 1.00 96.50 87 ALA A O 1
ATOM 709 N N . SER A 1 88 ? 12.537 3.262 -7.451 1.00 97.25 88 SER A N 1
ATOM 710 C CA . SER A 1 88 ? 11.379 2.807 -8.236 1.00 97.25 88 SER A CA 1
ATOM 711 C C . SER A 1 88 ? 11.442 1.311 -8.542 1.00 97.25 88 SER A C 1
ATOM 713 O O . SER A 1 88 ? 10.475 0.585 -8.326 1.00 97.25 88 SER A O 1
ATOM 715 N N . LYS A 1 89 ? 12.605 0.820 -8.975 1.00 97.06 89 LYS A N 1
ATOM 716 C CA . LYS A 1 89 ? 12.812 -0.584 -9.366 1.00 97.06 89 LYS A CA 1
ATOM 717 C C . LYS 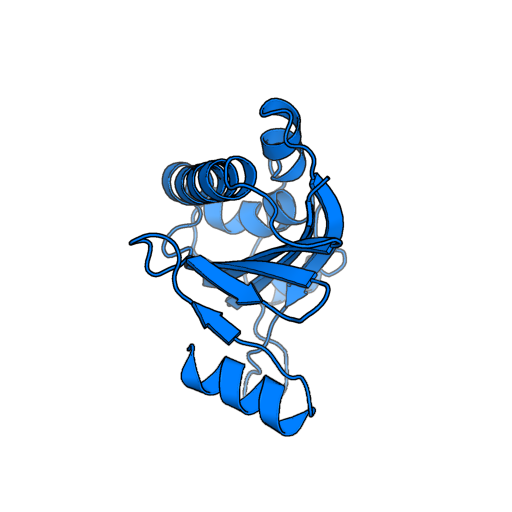A 1 89 ? 12.824 -1.558 -8.191 1.00 97.06 89 LYS A C 1
ATOM 719 O O . LYS A 1 89 ? 12.540 -2.733 -8.389 1.00 97.06 89 LYS A O 1
ATOM 724 N N . GLU A 1 90 ? 13.155 -1.074 -7.000 1.00 97.56 90 GLU A N 1
ATOM 725 C CA . GLU A 1 90 ? 13.107 -1.847 -5.755 1.00 97.56 90 GLU A CA 1
ATOM 726 C C . GLU A 1 90 ? 11.715 -1.905 -5.136 1.00 97.56 90 GLU A C 1
ATOM 728 O O . GLU A 1 90 ? 11.472 -2.743 -4.275 1.00 97.56 90 GLU A O 1
ATOM 733 N N . LEU A 1 91 ? 10.806 -1.009 -5.536 1.00 97.75 91 LEU A N 1
ATOM 734 C CA . LEU A 1 91 ? 9.520 -0.838 -4.866 1.00 97.75 91 LEU A CA 1
ATOM 735 C C . LEU A 1 91 ? 8.700 -2.141 -4.768 1.00 97.75 91 LEU A C 1
ATOM 737 O O . LEU A 1 91 ? 8.172 -2.392 -3.688 1.00 97.75 91 LEU A O 1
ATOM 741 N N . PRO A 1 92 ? 8.627 -3.004 -5.805 1.00 97.56 92 PRO A N 1
ATOM 742 C CA . PRO A 1 92 ? 7.945 -4.296 -5.690 1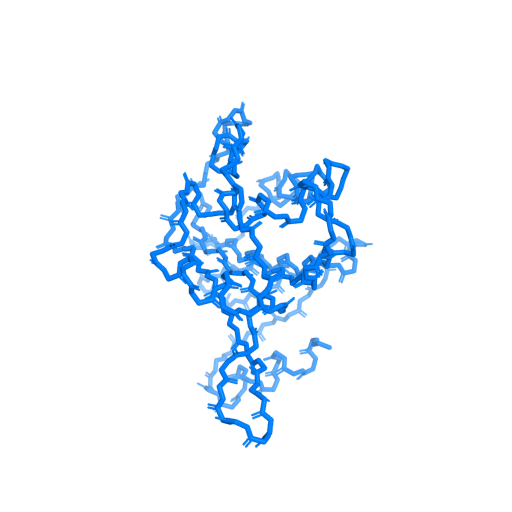.00 97.56 92 PRO A CA 1
ATOM 743 C C . PRO A 1 92 ? 8.517 -5.199 -4.602 1.00 97.56 92 PRO A C 1
ATOM 745 O O . PRO A 1 92 ? 7.758 -5.722 -3.794 1.00 97.56 92 PRO A O 1
ATOM 748 N N . ALA A 1 93 ? 9.844 -5.332 -4.552 1.00 97.56 93 ALA A N 1
ATOM 749 C CA . ALA A 1 93 ? 10.507 -6.163 -3.554 1.00 97.56 93 ALA A CA 1
ATOM 750 C C . ALA A 1 93 ? 10.424 -5.563 -2.154 1.00 97.56 93 ALA A C 1
ATOM 752 O O . ALA A 1 93 ? 10.232 -6.281 -1.180 1.00 97.56 93 ALA A O 1
ATOM 753 N N . TRP A 1 94 ? 10.489 -4.235 -2.057 1.00 97.94 94 TRP A N 1
ATOM 754 C CA . TRP A 1 94 ? 10.231 -3.538 -0.806 1.00 97.94 94 TRP A CA 1
ATOM 755 C C . TRP A 1 94 ? 8.802 -3.802 -0.305 1.00 97.94 94 TRP A C 1
ATOM 757 O O . TRP A 1 94 ? 8.618 -4.026 0.886 1.00 97.94 94 TRP A O 1
ATOM 767 N N . TRP A 1 95 ? 7.799 -3.817 -1.191 1.00 98.06 95 TRP A N 1
ATOM 768 C CA . TRP A 1 95 ? 6.395 -4.026 -0.815 1.00 98.06 95 TRP A CA 1
ATOM 769 C C . TRP A 1 95 ? 6.071 -5.476 -0.427 1.00 98.06 95 TRP A C 1
ATOM 771 O O . TRP A 1 95 ? 5.379 -5.706 0.564 1.00 98.06 95 TRP A O 1
ATOM 781 N N . LEU A 1 96 ? 6.538 -6.447 -1.220 1.00 97.06 96 LEU A N 1
ATOM 782 C CA . LEU A 1 96 ? 6.211 -7.869 -1.057 1.00 97.06 96 LEU A CA 1
ATOM 783 C C . LEU A 1 96 ? 7.147 -8.624 -0.103 1.00 97.06 96 LEU A C 1
ATOM 785 O O . LEU A 1 96 ? 6.834 -9.750 0.261 1.00 97.06 96 LEU A O 1
ATOM 789 N N . ASP A 1 97 ? 8.254 -8.007 0.313 1.00 95.56 97 ASP A N 1
ATOM 790 C CA . ASP A 1 97 ? 9.429 -8.621 0.959 1.00 95.56 97 ASP A CA 1
ATOM 791 C C . ASP A 1 97 ? 10.269 -9.540 0.054 1.00 95.56 97 ASP A C 1
ATOM 793 O O . ASP A 1 97 ? 11.323 -10.021 0.465 1.00 95.56 97 ASP A O 1
ATOM 797 N N . GLU A 1 98 ? 9.847 -9.758 -1.190 1.00 94.94 98 GLU A N 1
ATOM 798 C CA . GLU A 1 98 ? 10.527 -10.615 -2.159 1.00 94.94 98 GLU A CA 1
ATOM 799 C C . GLU A 1 98 ? 10.297 -10.140 -3.599 1.00 94.94 98 GLU A C 1
ATOM 801 O O . GLU A 1 98 ? 9.461 -9.277 -3.869 1.00 94.94 98 GLU A O 1
ATOM 806 N N . GLN A 1 99 ? 11.052 -10.686 -4.557 1.00 94.44 99 GLN A N 1
ATOM 807 C CA . GLN A 1 99 ? 10.799 -10.385 -5.968 1.00 94.44 99 GLN A CA 1
ATOM 808 C C . GLN A 1 99 ? 9.440 -10.945 -6.410 1.00 94.44 99 GLN A C 1
ATOM 810 O O . GLN A 1 99 ? 9.130 -12.084 -6.072 1.00 94.44 99 GLN A O 1
ATOM 815 N N . PRO A 1 100 ? 8.670 -10.210 -7.235 1.00 94.69 100 PRO A N 1
ATOM 816 C CA . PRO A 1 100 ? 7.470 -10.760 -7.856 1.00 94.69 100 PRO A CA 1
ATOM 817 C C . PRO A 1 100 ? 7.798 -12.009 -8.684 1.00 94.69 100 PRO A C 1
ATOM 819 O O . PRO A 1 100 ? 8.768 -12.008 -9.447 1.00 94.69 100 PRO A O 1
ATOM 822 N N . GLU A 1 101 ? 6.967 -13.048 -8.593 1.00 92.25 101 GLU A N 1
ATOM 823 C CA . GLU A 1 101 ? 7.145 -14.288 -9.367 1.00 92.25 101 GLU A CA 1
ATOM 824 C C . GLU A 1 101 ? 7.194 -14.023 -10.882 1.00 92.25 101 GLU A C 1
ATOM 826 O O . GLU A 1 101 ? 7.975 -14.628 -11.616 1.00 92.25 101 GLU A O 1
ATOM 831 N N . ASP A 1 102 ? 6.416 -13.044 -11.346 1.00 92.00 102 ASP A N 1
ATOM 832 C CA . ASP A 1 102 ? 6.308 -12.631 -12.743 1.00 92.00 102 ASP A CA 1
ATOM 833 C C . ASP A 1 102 ? 7.301 -11.518 -13.142 1.00 92.00 102 ASP A C 1
ATOM 835 O O . ASP A 1 102 ? 7.060 -10.754 -14.083 1.00 92.00 102 ASP A O 1
ATOM 839 N N . TRP A 1 103 ? 8.457 -11.421 -12.470 1.00 93.75 103 TRP A N 1
ATOM 840 C CA . TRP A 1 103 ? 9.495 -10.413 -12.751 1.00 93.75 103 TRP A CA 1
ATOM 841 C C . TRP A 1 103 ? 9.943 -10.371 -14.225 1.00 93.75 103 TRP A C 1
ATOM 843 O O . TRP A 1 103 ? 10.367 -9.322 -14.721 1.00 93.75 103 TRP A O 1
ATOM 853 N N . GLN A 1 104 ? 9.836 -11.487 -14.953 1.00 94.25 104 GLN A N 1
ATOM 854 C CA . GLN A 1 104 ? 10.164 -11.551 -16.380 1.00 94.25 104 GLN A CA 1
ATOM 855 C C . GLN A 1 104 ? 9.246 -10.651 -17.220 1.00 94.25 104 GLN A C 1
ATOM 857 O O . GLN A 1 104 ? 9.715 -9.989 -18.145 1.00 94.25 104 GLN A O 1
ATOM 862 N N . ASP A 1 105 ? 7.965 -10.534 -16.868 1.00 93.50 105 ASP A N 1
ATOM 863 C CA . ASP A 1 105 ? 7.013 -9.671 -17.576 1.00 93.50 105 ASP A CA 1
ATOM 864 C C . ASP A 1 105 ? 7.354 -8.188 -17.411 1.00 93.50 105 ASP A C 1
ATOM 866 O O . ASP A 1 105 ? 7.174 -7.378 -18.333 1.00 93.50 105 ASP A O 1
ATOM 870 N N . TYR A 1 106 ? 7.887 -7.820 -16.243 1.00 95.19 106 TYR A N 1
ATOM 871 C CA . TYR A 1 106 ? 8.431 -6.485 -16.022 1.00 95.19 106 TYR A CA 1
ATOM 872 C C . TYR A 1 106 ? 9.611 -6.236 -16.958 1.00 95.19 106 TYR A C 1
ATOM 874 O O . TYR A 1 106 ? 9.631 -5.209 -17.647 1.00 95.19 106 TYR A O 1
ATOM 882 N N . LEU A 1 107 ? 10.541 -7.192 -17.056 1.00 94.31 107 LEU A N 1
ATOM 883 C CA . LEU A 1 107 ? 11.700 -7.080 -17.939 1.00 94.31 107 LEU A CA 1
ATOM 884 C C . LEU A 1 107 ? 11.279 -6.941 -19.409 1.00 94.31 107 LEU A C 1
ATOM 886 O O . LEU A 1 107 ? 11.765 -6.034 -20.089 1.00 94.31 107 LEU A O 1
ATOM 890 N N . HIS A 1 108 ? 10.321 -7.749 -19.876 1.00 91.50 108 HIS A N 1
ATOM 891 C CA . HIS A 1 108 ? 9.742 -7.643 -21.223 1.00 91.50 108 HIS A CA 1
ATOM 892 C C . HIS A 1 108 ? 9.090 -6.276 -21.484 1.00 91.50 108 HIS A C 1
ATOM 894 O O . HIS A 1 108 ? 9.127 -5.761 -22.600 1.00 91.50 108 HIS A O 1
ATOM 900 N N . SER A 1 109 ? 8.553 -5.638 -20.443 1.00 88.81 109 SER A N 1
ATOM 901 C CA . SER A 1 109 ? 7.983 -4.284 -20.501 1.00 88.81 109 SER A CA 1
ATOM 902 C C . SER A 1 109 ? 9.029 -3.161 -20.361 1.00 88.81 109 SER A C 1
ATOM 904 O O . SER A 1 109 ? 8.691 -1.966 -20.302 1.00 88.81 109 SER A O 1
ATOM 906 N N . GLY A 1 110 ? 10.315 -3.52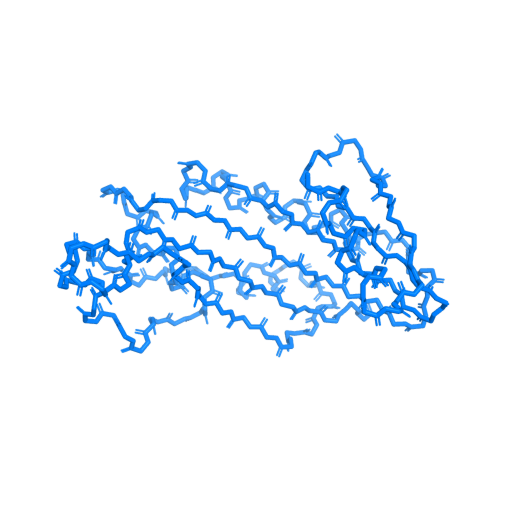1 -20.308 1.00 91.50 110 GLY A N 1
ATOM 907 C CA . GLY A 1 110 ? 11.446 -2.608 -20.147 1.00 91.50 110 GLY A CA 1
ATOM 908 C C . GLY A 1 110 ? 11.659 -2.116 -18.713 1.00 91.50 110 GLY A C 1
ATOM 909 O O . GLY A 1 110 ? 12.338 -1.108 -18.515 1.00 91.50 110 GLY A O 1
ATOM 910 N N . VAL A 1 111 ? 11.080 -2.789 -17.717 1.00 95.06 111 VAL A N 1
ATOM 911 C CA . VAL A 1 111 ? 11.248 -2.495 -16.290 1.00 95.06 111 VAL A CA 1
ATOM 912 C C . VAL A 1 111 ? 12.148 -3.561 -15.673 1.00 95.06 111 VAL A C 1
ATOM 914 O O . VAL A 1 111 ? 11.745 -4.696 -15.459 1.00 95.06 111 VAL A O 1
ATOM 917 N N . ARG A 1 112 ? 13.394 -3.197 -15.368 1.00 96.56 112 ARG A N 1
ATOM 918 C CA . ARG A 1 112 ? 14.319 -4.087 -14.658 1.00 96.56 112 ARG A CA 1
ATOM 919 C C . ARG A 1 112 ? 14.146 -3.907 -13.154 1.00 96.56 112 ARG A C 1
ATOM 921 O O . ARG A 1 112 ? 14.646 -2.917 -12.622 1.00 96.56 112 ARG A O 1
ATOM 928 N N . LEU A 1 113 ? 13.454 -4.842 -12.509 1.00 97.44 113 LEU A N 1
ATOM 929 C CA . LEU A 1 113 ? 13.298 -4.864 -11.055 1.00 97.44 113 LEU A CA 1
ATOM 930 C C . LEU A 1 113 ? 14.634 -5.113 -10.351 1.00 97.44 113 LEU A C 1
ATOM 932 O O . LEU A 1 113 ? 15.556 -5.704 -10.922 1.00 97.44 113 LEU A O 1
ATOM 936 N N . LEU A 1 114 ? 14.735 -4.609 -9.124 1.00 97.25 114 LEU A N 1
ATOM 937 C CA . LEU A 1 114 ? 15.892 -4.766 -8.250 1.00 97.25 114 LEU A CA 1
ATOM 938 C C . LEU A 1 114 ? 15.439 -5.331 -6.896 1.00 97.25 114 LEU A C 1
ATOM 940 O O . LEU A 1 114 ? 14.314 -5.043 -6.477 1.00 97.25 114 LEU A O 1
ATOM 944 N N . PRO A 1 115 ? 16.269 -6.144 -6.218 1.00 96.38 115 PRO A N 1
ATOM 945 C CA . PRO A 1 115 ? 16.023 -6.525 -4.829 1.00 96.38 115 PRO A CA 1
ATOM 946 C C . PRO A 1 115 ? 16.073 -5.289 -3.936 1.00 96.38 115 PRO A C 1
ATOM 948 O O . PRO A 1 115 ? 16.762 -4.331 -4.268 1.00 96.38 115 PRO A O 1
ATOM 951 N N . ALA A 1 116 ? 15.350 -5.322 -2.820 1.00 95.81 116 ALA A N 1
ATOM 952 C CA . ALA A 1 116 ? 15.374 -4.253 -1.836 1.00 95.81 116 ALA A CA 1
ATOM 953 C C . ALA A 1 116 ? 16.211 -4.685 -0.626 1.00 95.81 116 ALA A C 1
ATOM 955 O O . ALA A 1 116 ? 16.015 -5.780 -0.104 1.00 95.81 116 ALA A O 1
ATOM 956 N N . ASP A 1 117 ? 17.131 -3.821 -0.194 1.00 91.56 117 ASP A N 1
ATOM 957 C CA . ASP A 1 117 ? 17.981 -4.063 0.985 1.00 91.56 117 ASP A CA 1
ATOM 958 C C . ASP A 1 117 ? 17.172 -4.009 2.299 1.00 91.56 117 ASP A C 1
ATOM 960 O O . ASP A 1 117 ? 17.516 -4.636 3.296 1.00 91.56 117 ASP A O 1
ATOM 964 N N . GLU A 1 118 ? 16.071 -3.261 2.284 1.00 92.94 118 GLU A N 1
ATOM 965 C CA . GLU A 1 118 ? 15.096 -3.136 3.361 1.00 92.94 118 GLU A CA 1
ATOM 966 C C . GLU A 1 118 ? 13.700 -3.356 2.773 1.00 92.94 118 GLU A C 1
ATOM 968 O O . GLU A 1 118 ? 13.465 -3.012 1.613 1.00 92.94 118 GLU A O 1
ATOM 973 N N . THR A 1 119 ? 12.772 -3.904 3.558 1.00 96.06 119 THR A N 1
ATOM 974 C CA . THR A 1 119 ? 11.395 -4.181 3.130 1.00 96.06 119 THR A CA 1
ATOM 975 C C . THR A 1 119 ? 10.374 -3.475 4.019 1.00 96.06 119 THR A C 1
ATOM 977 O O . THR A 1 119 ? 10.697 -3.006 5.114 1.00 96.06 119 THR A O 1
ATOM 980 N N . LEU A 1 120 ? 9.122 -3.405 3.568 1.00 96.31 120 LEU A N 1
ATOM 981 C CA . LEU A 1 120 ? 8.031 -2.843 4.354 1.00 96.31 120 LEU A CA 1
ATOM 982 C C . LEU A 1 120 ? 7.838 -3.630 5.657 1.00 96.31 120 LEU A C 1
ATOM 984 O O . LEU A 1 120 ? 7.755 -3.007 6.711 1.00 96.31 120 LEU A O 1
ATOM 988 N N . SER A 1 121 ? 7.837 -4.971 5.631 1.00 95.25 121 SER A N 1
ATOM 989 C CA . SER A 1 121 ? 7.732 -5.754 6.876 1.00 95.25 121 SER A CA 1
ATOM 990 C C . SER A 1 121 ? 8.864 -5.457 7.842 1.00 95.25 121 SER A C 1
ATOM 992 O O . SER A 1 121 ? 8.617 -5.332 9.038 1.00 95.25 121 SER A O 1
ATOM 994 N N . HIS A 1 122 ? 10.096 -5.330 7.341 1.00 95.25 122 HIS A N 1
ATOM 995 C CA . HIS A 1 122 ? 11.234 -4.988 8.185 1.00 95.25 122 HIS A CA 1
ATOM 996 C C . HIS A 1 122 ? 10.987 -3.666 8.923 1.00 95.25 122 HIS A C 1
ATOM 998 O O . HIS A 1 122 ? 11.093 -3.621 10.147 1.00 95.25 122 HIS A O 1
ATOM 1004 N N . GLN A 1 123 ? 10.550 -2.630 8.205 1.00 95.06 123 GLN A N 1
ATOM 1005 C CA . GLN A 1 123 ? 10.249 -1.322 8.789 1.00 95.06 123 GLN A CA 1
ATOM 1006 C C . GLN A 1 123 ? 9.075 -1.375 9.777 1.00 95.06 123 GLN A C 1
ATOM 1008 O O . GLN A 1 123 ? 9.148 -0.777 10.849 1.00 95.06 123 GLN A O 1
ATOM 1013 N N . LEU A 1 124 ? 8.003 -2.109 9.466 1.00 95.00 124 LEU A N 1
ATOM 1014 C CA . LEU A 1 124 ? 6.867 -2.270 10.383 1.00 95.00 124 LEU A CA 1
ATOM 1015 C C . LEU A 1 124 ? 7.277 -3.004 11.673 1.00 95.00 124 LEU A C 1
ATOM 1017 O O . LEU A 1 124 ? 6.890 -2.590 12.766 1.00 95.00 124 LEU A O 1
ATOM 1021 N N . ASN A 1 125 ? 8.106 -4.045 11.555 1.00 93.88 125 ASN A N 1
ATOM 1022 C CA . ASN A 1 125 ? 8.596 -4.830 12.688 1.00 93.88 125 ASN A CA 1
ATOM 1023 C C . ASN A 1 125 ? 9.569 -4.034 13.567 1.00 93.88 125 ASN A C 1
ATOM 1025 O O . ASN A 1 125 ? 9.482 -4.111 14.789 1.00 93.88 125 ASN A O 1
ATOM 1029 N N . GLN A 1 126 ? 10.458 -3.233 12.973 1.00 93.81 126 GLN A N 1
ATOM 1030 C CA . GLN A 1 126 ? 11.373 -2.359 13.719 1.00 93.81 126 GLN A CA 1
ATOM 1031 C C . GLN A 1 126 ? 10.635 -1.342 14.599 1.00 93.81 126 GLN A C 1
ATOM 1033 O O . GLN A 1 126 ? 11.096 -1.019 15.693 1.00 93.81 126 GLN A O 1
ATOM 1038 N N . ASN A 1 127 ? 9.474 -0.864 14.146 1.00 91.94 127 ASN A N 1
ATOM 1039 C CA . ASN A 1 127 ? 8.623 0.038 14.922 1.00 91.94 127 ASN A CA 1
ATOM 1040 C C . ASN A 1 127 ? 7.700 -0.699 15.914 1.00 91.94 127 ASN A C 1
ATOM 1042 O O . ASN A 1 127 ? 6.945 -0.052 16.634 1.00 91.94 127 ASN A O 1
ATOM 1046 N N . HIS A 1 128 ? 7.779 -2.034 15.993 1.00 91.81 128 HIS A N 1
ATOM 1047 C CA . HIS A 1 128 ? 6.996 -2.879 16.902 1.00 91.81 128 HIS A CA 1
ATOM 1048 C C . HIS A 1 128 ? 5.477 -2.674 16.782 1.00 91.81 128 HIS A C 1
ATOM 1050 O O . HIS A 1 128 ? 4.747 -2.757 17.772 1.00 91.81 128 HIS A O 1
ATOM 1056 N N . TYR A 1 129 ? 4.982 -2.401 15.572 1.00 93.94 129 TYR A N 1
ATOM 1057 C CA . TYR A 1 129 ? 3.553 -2.196 15.372 1.00 93.94 129 TYR A CA 1
ATOM 1058 C C . TYR A 1 129 ? 2.761 -3.496 15.579 1.00 93.94 129 TYR A C 1
ATOM 1060 O O . TYR A 1 129 ? 3.171 -4.545 15.076 1.00 93.94 129 TYR A O 1
ATOM 1068 N N . PRO A 1 130 ? 1.593 -3.450 16.250 1.00 92.44 130 PRO A N 1
ATOM 1069 C CA . PRO A 1 130 ? 0.739 -4.614 16.478 1.00 92.44 130 PRO A CA 1
ATOM 1070 C C . PRO A 1 130 ? -0.080 -4.954 15.218 1.00 92.44 130 PRO A C 1
ATOM 1072 O O . PRO A 1 130 ? -1.308 -5.001 15.235 1.00 92.44 130 PRO A O 1
ATOM 1075 N N . LEU A 1 131 ? 0.603 -5.156 14.090 1.00 94.81 131 LEU A N 1
ATOM 1076 C CA . LEU A 1 131 ? 0.001 -5.434 12.790 1.00 94.81 131 LEU A CA 1
ATOM 1077 C C . LEU A 1 131 ? 0.167 -6.910 12.438 1.00 94.81 131 LEU A C 1
ATOM 1079 O O . LEU A 1 131 ? 1.281 -7.413 12.309 1.00 94.81 131 LEU A O 1
ATOM 1083 N N . LEU A 1 132 ? -0.949 -7.598 12.217 1.00 95.25 132 LEU A N 1
ATOM 1084 C CA . LEU A 1 132 ? -0.944 -8.912 11.583 1.00 95.25 132 LEU A CA 1
ATOM 1085 C C . LEU A 1 132 ? -1.153 -8.739 10.080 1.00 95.25 132 LEU A C 1
ATOM 1087 O O . LEU A 1 132 ? -2.209 -8.270 9.658 1.00 95.25 132 LEU A O 1
ATOM 1091 N N . VAL A 1 133 ? -0.170 -9.147 9.277 1.00 95.50 133 VAL A N 1
ATOM 1092 C CA . VAL A 1 133 ? -0.288 -9.152 7.812 1.00 95.50 133 VAL A CA 1
ATOM 1093 C C . VAL A 1 133 ? -1.332 -10.186 7.395 1.00 95.50 133 VAL A C 1
ATOM 1095 O O . VAL A 1 133 ? -1.193 -11.365 7.712 1.00 95.50 133 VAL A O 1
ATOM 1098 N N . MET A 1 134 ? -2.376 -9.746 6.695 1.00 96.75 134 MET A N 1
ATOM 1099 C CA . MET A 1 134 ? -3.404 -10.629 6.136 1.00 96.75 134 MET A CA 1
ATOM 1100 C C . MET A 1 134 ? -3.187 -10.868 4.645 1.00 96.75 134 MET A C 1
ATOM 1102 O O . MET A 1 134 ? -3.370 -11.984 4.174 1.00 96.75 134 MET A O 1
ATOM 1106 N N . ASP A 1 135 ? -2.815 -9.821 3.908 1.00 96.38 135 ASP A N 1
ATOM 1107 C CA . ASP A 1 135 ? -2.571 -9.894 2.469 1.00 96.38 135 ASP A CA 1
ATOM 1108 C C . ASP A 1 135 ? -1.658 -8.753 2.003 1.00 96.38 135 ASP A C 1
ATOM 1110 O O . ASP A 1 135 ? -1.680 -7.661 2.578 1.00 96.38 135 ASP A O 1
ATOM 1114 N N . ARG A 1 136 ? -0.887 -8.982 0.934 1.00 96.31 136 ARG A N 1
ATOM 1115 C CA . ARG A 1 136 ? -0.163 -7.949 0.179 1.00 96.31 136 ARG A CA 1
ATOM 1116 C C . ARG A 1 136 ? -0.024 -8.362 -1.272 1.00 96.31 136 ARG A C 1
ATOM 1118 O O . ARG A 1 136 ? 0.409 -9.469 -1.565 1.00 96.31 136 ARG A O 1
ATOM 1125 N N . GLN A 1 137 ? -0.343 -7.446 -2.175 1.00 97.44 137 GLN A N 1
ATOM 1126 C CA . GLN A 1 137 ? -0.446 -7.749 -3.597 1.00 97.44 137 GLN A CA 1
ATOM 1127 C C . GLN A 1 137 ? 0.063 -6.593 -4.454 1.00 97.44 137 GLN A C 1
ATOM 1129 O O . GLN A 1 137 ? -0.013 -5.420 -4.069 1.00 97.44 137 GLN A O 1
ATOM 1134 N N . LEU A 1 138 ? 0.512 -6.944 -5.659 1.00 97.69 138 LEU A N 1
ATOM 1135 C CA . LEU A 1 138 ? 0.771 -6.016 -6.754 1.00 97.69 138 LEU A CA 1
ATOM 1136 C C . LEU A 1 138 ? -0.279 -6.217 -7.845 1.00 97.69 138 LEU A C 1
ATOM 1138 O O . LEU A 1 138 ? -0.565 -7.331 -8.274 1.00 97.69 138 LEU A O 1
ATOM 1142 N N . HIS A 1 139 ? -0.819 -5.114 -8.340 1.00 96.75 139 HIS A N 1
ATOM 1143 C CA . HIS A 1 139 ? -1.866 -5.081 -9.348 1.00 96.75 139 HIS A CA 1
ATOM 1144 C C . HIS A 1 139 ? -1.420 -4.236 -10.535 1.00 96.75 139 HIS A C 1
ATOM 1146 O O . HIS A 1 139 ? -0.795 -3.187 -10.381 1.00 96.75 139 HIS A O 1
ATOM 1152 N N . HIS A 1 140 ? -1.815 -4.653 -11.735 1.00 96.06 140 HIS A N 1
ATOM 1153 C CA . HIS A 1 140 ? -1.574 -3.915 -12.976 1.00 96.06 140 HIS A CA 1
ATOM 1154 C C . HIS A 1 140 ? -2.907 -3.660 -13.679 1.00 96.06 140 HIS A C 1
ATOM 1156 O O . HIS A 1 140 ? -3.299 -4.442 -14.549 1.00 96.06 140 HIS A O 1
ATOM 1162 N N . PRO A 1 141 ? -3.639 -2.604 -13.282 1.00 94.75 141 PRO A N 1
ATOM 1163 C CA . PRO A 1 141 ? -5.005 -2.375 -13.752 1.00 94.75 141 PRO A CA 1
ATOM 1164 C C . PRO A 1 141 ? -5.075 -1.871 -15.199 1.00 94.75 141 PRO A C 1
ATOM 1166 O O . PRO A 1 141 ? -6.146 -1.874 -15.800 1.00 94.75 141 PRO A O 1
ATOM 1169 N N . LEU A 1 142 ? -3.955 -1.408 -15.760 1.00 94.31 142 LEU A N 1
ATOM 1170 C CA . LEU A 1 142 ? -3.908 -0.856 -17.108 1.00 94.31 142 LEU A CA 1
ATOM 1171 C C . LEU A 1 142 ? -3.610 -1.951 -18.134 1.00 94.31 142 LEU A C 1
ATOM 1173 O O . LEU A 1 142 ? -2.717 -2.778 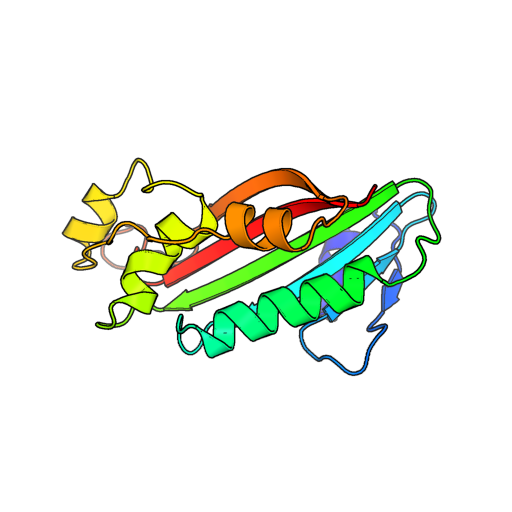-17.941 1.00 94.31 142 LEU A O 1
ATOM 1177 N N . ILE A 1 143 ? -4.326 -1.909 -19.256 1.00 92.69 143 ILE A N 1
ATOM 1178 C CA . ILE A 1 143 ? -4.179 -2.838 -20.380 1.00 92.69 143 ILE A CA 1
ATOM 1179 C C . ILE A 1 143 ? -3.791 -2.039 -21.625 1.00 92.69 143 ILE A C 1
ATOM 1181 O O . ILE A 1 143 ? -4.381 -1.000 -21.926 1.00 92.69 143 ILE A O 1
ATOM 1185 N N . HIS A 1 144 ? -2.793 -2.518 -22.364 1.00 86.81 144 HIS A N 1
ATOM 1186 C CA . HIS A 1 144 ? -2.388 -1.918 -23.625 1.00 86.81 144 HIS A CA 1
ATOM 1187 C C . HIS A 1 144 ? -3.436 -2.207 -24.705 1.00 86.81 144 HIS A C 1
ATOM 1189 O O . HIS A 1 144 ? -3.566 -3.344 -25.151 1.00 86.81 144 HIS A O 1
ATOM 1195 N N . ILE A 1 145 ? -4.137 -1.178 -25.188 1.00 87.50 145 ILE A N 1
ATOM 1196 C CA . ILE A 1 145 ? -5.281 -1.323 -26.112 1.00 87.50 145 ILE A CA 1
ATOM 1197 C C . ILE A 1 145 ? -4.932 -2.160 -27.355 1.00 87.50 145 ILE A C 1
ATOM 1199 O O . ILE A 1 145 ? -5.694 -3.040 -27.746 1.00 87.50 145 ILE A O 1
ATOM 1203 N N . LYS A 1 146 ? -3.755 -1.935 -27.956 1.00 86.19 146 LYS A N 1
ATOM 1204 C CA . LYS A 1 146 ? -3.335 -2.629 -29.189 1.00 86.19 146 LYS A CA 1
ATOM 1205 C C . LYS A 1 146 ? -2.949 -4.096 -28.979 1.00 86.19 146 LYS A C 1
ATOM 1207 O O . LYS A 1 146 ? -3.088 -4.894 -29.895 1.00 86.19 146 LYS A O 1
ATOM 1212 N N . HIS A 1 147 ? -2.405 -4.430 -27.810 1.00 81.94 147 HIS A N 1
ATOM 1213 C CA . HIS A 1 147 ? -1.779 -5.737 -27.565 1.00 81.94 147 HIS A CA 1
ATOM 1214 C C . HIS A 1 147 ? -2.571 -6.589 -26.571 1.00 81.94 147 HIS A C 1
ATOM 1216 O O . HIS A 1 147 ? -2.269 -7.764 -26.423 1.00 81.94 147 HIS A O 1
ATOM 1222 N N . GLN A 1 148 ? -3.580 -6.009 -25.909 1.00 86.81 148 GLN A N 1
ATOM 1223 C CA . GLN A 1 148 ? -4.386 -6.640 -24.860 1.00 86.81 148 GLN A CA 1
ATOM 1224 C C . GLN A 1 148 ? -3.536 -7.236 -23.722 1.00 86.81 148 GLN A C 1
ATOM 1226 O O . GLN A 1 148 ? -3.954 -8.153 -23.024 1.00 86.81 148 GLN A O 1
ATOM 1231 N N . THR A 1 149 ? -2.336 -6.689 -23.509 1.00 86.44 149 THR A N 1
ATOM 1232 C CA . THR A 1 149 ? -1.403 -7.095 -22.453 1.00 86.44 149 THR A CA 1
ATOM 1233 C C . THR A 1 149 ? -1.446 -6.124 -21.278 1.00 86.44 149 THR A C 1
ATOM 1235 O O . THR A 1 149 ? -1.715 -4.932 -21.448 1.00 86.44 149 THR A O 1
ATOM 1238 N N . ARG A 1 150 ? -1.167 -6.616 -20.066 1.00 90.44 150 ARG A N 1
ATOM 1239 C CA . ARG A 1 150 ? -1.087 -5.771 -18.864 1.00 90.44 150 ARG A CA 1
ATOM 1240 C C . ARG A 1 150 ? 0.130 -4.849 -18.926 1.00 90.44 150 ARG A C 1
ATOM 1242 O O . ARG A 1 150 ? 1.225 -5.267 -19.292 1.00 90.44 150 ARG A O 1
ATOM 1249 N N . VAL A 1 151 ? -0.045 -3.594 -18.524 1.00 92.69 151 VAL A N 1
ATOM 1250 C CA . VAL A 1 151 ? 1.037 -2.604 -18.470 1.00 92.69 151 VAL A CA 1
ATOM 1251 C C . VAL A 1 151 ? 1.804 -2.757 -17.158 1.00 92.69 151 VAL A C 1
ATOM 1253 O O . VAL A 1 151 ? 1.354 -2.301 -16.111 1.00 92.69 151 VAL A O 1
ATOM 1256 N N . LYS A 1 152 ? 3.009 -3.337 -17.217 1.00 94.38 152 LYS A N 1
ATOM 1257 C CA . LYS A 1 152 ? 3.877 -3.513 -16.035 1.00 94.38 152 LYS A CA 1
ATOM 1258 C C . LYS A 1 152 ? 4.554 -2.234 -15.535 1.00 94.38 152 LYS A C 1
ATOM 1260 O O . LYS A 1 152 ? 5.093 -2.212 -14.437 1.00 94.38 152 LYS A O 1
ATOM 1265 N N . ARG A 1 153 ? 4.502 -1.150 -16.318 1.00 94.75 153 ARG A N 1
ATOM 1266 C CA . ARG A 1 153 ? 5.061 0.166 -15.951 1.00 94.75 153 ARG A CA 1
ATOM 1267 C C . ARG A 1 153 ? 4.224 0.946 -14.941 1.00 94.75 153 ARG A C 1
ATOM 1269 O O . ARG A 1 153 ? 4.733 1.910 -14.386 1.00 94.75 153 ARG A O 1
ATOM 1276 N N . TYR A 1 154 ? 2.984 0.542 -14.694 1.00 96.25 154 TYR A N 1
ATOM 1277 C CA . TYR A 1 154 ? 2.155 1.114 -13.643 1.00 96.25 154 TYR A CA 1
ATOM 1278 C C . TYR A 1 154 ? 1.741 0.006 -12.692 1.00 96.25 154 TYR A C 1
ATOM 1280 O O . TYR A 1 154 ? 1.227 -1.024 -13.135 1.00 96.25 154 TYR A O 1
ATOM 1288 N N . VAL A 1 155 ? 1.983 0.209 -11.404 1.00 97.12 155 VAL A N 1
ATOM 1289 C CA . VAL A 1 155 ? 1.645 -0.751 -10.359 1.00 97.12 155 VAL A CA 1
ATOM 1290 C C . VAL A 1 155 ? 0.748 -0.086 -9.330 1.00 97.12 155 VAL A C 1
ATOM 1292 O O . VAL A 1 155 ? 0.987 1.048 -8.921 1.00 97.12 155 VAL A O 1
ATOM 1295 N N . VAL A 1 156 ? -0.284 -0.811 -8.918 1.00 97.75 156 VAL A N 1
ATOM 1296 C CA . VAL A 1 156 ? -1.081 -0.513 -7.733 1.00 97.75 156 VAL A CA 1
ATOM 1297 C C . VAL A 1 156 ? -0.746 -1.572 -6.696 1.00 97.75 156 VAL A C 1
ATOM 1299 O O . VAL A 1 156 ? -0.756 -2.760 -6.981 1.00 97.75 156 VAL A O 1
ATOM 1302 N N . MET A 1 157 ? -0.419 -1.137 -5.499 1.00 98.00 157 MET A N 1
ATOM 1303 C CA . MET A 1 157 ? -0.029 -1.947 -4.363 1.00 98.00 157 MET A CA 1
ATOM 1304 C C . MET A 1 157 ? -1.168 -1.945 -3.352 1.00 98.00 157 MET A C 1
ATOM 1306 O O . MET A 1 157 ? -1.705 -0.883 -3.028 1.00 98.00 157 MET A O 1
ATOM 1310 N N . SER A 1 158 ? -1.532 -3.122 -2.851 1.00 98.19 158 SER A N 1
ATOM 1311 C CA . SER A 1 158 ? -2.446 -3.253 -1.718 1.00 98.19 158 SER A CA 1
ATOM 1312 C C . SER A 1 158 ? -1.787 -4.033 -0.592 1.00 98.19 158 SER A C 1
ATOM 1314 O O . SER A 1 158 ? -1.007 -4.951 -0.845 1.00 98.19 158 SER A O 1
ATOM 1316 N N . GLY A 1 159 ? -2.104 -3.672 0.644 1.00 98.00 159 GLY A N 1
ATOM 1317 C CA . GLY A 1 159 ? -1.707 -4.408 1.838 1.00 98.00 159 GLY A CA 1
ATOM 1318 C C . GLY A 1 159 ? -2.816 -4.334 2.877 1.00 98.00 159 GLY A C 1
ATOM 1319 O O . GLY A 1 159 ? -3.234 -3.235 3.233 1.00 98.00 159 GLY A O 1
ATOM 1320 N N . LEU A 1 160 ? -3.308 -5.482 3.331 1.00 98.25 160 LEU A N 1
ATOM 1321 C CA . LEU A 1 160 ? -4.331 -5.585 4.365 1.00 98.25 160 LEU A CA 1
ATOM 1322 C C . LEU A 1 160 ? -3.706 -6.135 5.642 1.00 98.25 160 LEU A C 1
ATOM 1324 O O . LEU A 1 160 ? -3.052 -7.180 5.632 1.00 98.25 160 LEU A O 1
ATOM 1328 N N . TYR A 1 161 ? -3.959 -5.440 6.743 1.00 97.81 161 TYR A N 1
ATOM 1329 C CA . TYR A 1 161 ? -3.447 -5.780 8.057 1.00 97.81 161 TYR A CA 1
ATOM 1330 C C . TYR A 1 161 ? -4.579 -5.733 9.078 1.00 97.81 161 TYR A C 1
ATOM 1332 O O . TYR A 1 161 ? -5.434 -4.847 9.028 1.00 97.81 161 TYR A O 1
ATOM 1340 N N . GLN A 1 162 ? -4.559 -6.652 10.036 1.00 97.00 162 GLN A N 1
ATOM 1341 C CA . GLN A 1 162 ? -5.372 -6.545 11.242 1.00 97.00 162 GLN A CA 1
ATOM 1342 C C . GLN A 1 162 ? -4.580 -5.775 12.304 1.00 97.00 162 GLN A C 1
ATOM 1344 O O . GLN A 1 162 ? -3.424 -6.104 12.577 1.00 97.00 162 GLN A O 1
ATOM 1349 N N . LEU A 1 163 ? -5.208 -4.757 12.889 1.00 94.56 163 LEU A N 1
ATOM 1350 C CA . LEU A 1 163 ? -4.696 -4.017 14.040 1.00 94.56 163 LEU A CA 1
ATOM 1351 C C . LEU A 1 163 ? -5.070 -4.797 15.306 1.00 94.56 163 LEU A C 1
ATOM 1353 O O . LEU A 1 163 ? -6.253 -5.066 15.524 1.00 94.56 163 LEU A O 1
ATOM 1357 N N . ARG A 1 164 ? -4.068 -5.189 16.093 1.00 84.69 164 ARG A N 1
ATOM 1358 C CA . ARG A 1 164 ? -4.237 -5.877 17.380 1.00 84.69 164 ARG A CA 1
ATOM 1359 C C . ARG A 1 164 ? -4.116 -4.924 18.560 1.00 84.69 164 ARG A C 1
ATOM 1361 O O . ARG A 1 164 ? -3.418 -3.895 18.420 1.00 84.69 164 ARG A O 1
#

Secondary structure (DSSP, 8-state):
-HHHHHHHHHTTT---EEE--SS-TTEEEEE-SSEEEEEEEEE-SS-SHHHHHHHHHHHHHHHTS---SSEEEEEEEEEEE--SSHHHHHHHHHHHSS--TTHHHHHHTT------SS-HHHHHHHTT--EEEEEEEEE---EETTTTEE-TTEEEEEEEEEE-

Sequence (164 aa):
LLRRIQSGLQQRGIEAEISQPLELKSLFKITTTDSELWLVAHHFLSANLATRKALIETIDLVVQQPKERISSYLLLMADHWFDRTKASKELPAWWLDEQPEDWQDYLHSGVRLLPADETLSHQLNQNHYPLLVMDRQLHHPLIHIKHQTRVKRYVVMSGLYQLR

Organism: Photobacterium damselae subsp. damselae (NCBI:txid85581)